Protein AF-A0AAD2JPN6-F1 (afdb_monomer)

Radius of gyration: 14.71 Å; Cα contacts (8 Å, |Δi|>4): 51; chains: 1; bounding box: 46×20×28 Å

Foldseek 3Di:
DDPDDDPPPPQDDDDPPDVQDPFWDWADDPPFPDTLDTTPPQDPPNVVVVPDDPVSSVVSNVVRVD

Mean predicted aligned error: 9.53 Å

Solvent-accessible surface area (backbone atoms only — not comparable to full-atom values): 4591 Å² total; per-residue (Å²): 135,86,83,76,82,71,77,91,69,80,80,81,85,78,82,69,85,63,81,84,53,86,48,46,48,77,43,72,49,91,96,45,93,62,66,79,41,81,44,71,75,46,58,87,74,58,57,72,64,74,70,52,56,68,64,60,52,51,52,54,52,49,67,70,75,104

Sequence (66 aa):
MMEQATPDVKAVVEINKEQPGKGNFVVRVSGVEATIVELLGMNRPFYALNALDMEDVCDMVIEAIS

Organism: NCBI:txid2856

Secondary structure (DSSP, 8-state):
--------------SSSS---TT-EEEE-TT-SSEEEEE-SPPSS-HHHHT--HHHHHHHHHHHH-

pLDDT: mean 73.84, std 11.16, range [43.88, 87.5]

Structure (mmCIF, N/CA/C/O backbone):
data_AF-A0AAD2JPN6-F1
#
_entry.id   AF-A0AAD2JPN6-F1
#
loop_
_atom_site.group_PDB
_atom_site.id
_atom_site.type_symbol
_atom_site.label_atom_id
_atom_site.label_alt_id
_atom_site.label_comp_id
_atom_site.label_asym_id
_atom_site.label_entity_id
_atom_site.label_seq_id
_atom_site.pdbx_PDB_ins_code
_atom_site.Cartn_x
_atom_site.Cartn_y
_atom_site.Cartn_z
_atom_site.occupancy
_atom_site.B_iso_or_equiv
_atom_site.auth_seq_id
_atom_site.auth_comp_id
_atom_site.auth_asym_id
_atom_site.auth_atom_id
_atom_site.pdbx_PDB_model_num
ATOM 1 N N . MET A 1 1 ? -33.002 -6.977 5.247 1.00 54.84 1 MET A N 1
ATOM 2 C CA . MET A 1 1 ? -31.697 -6.461 4.788 1.00 54.84 1 MET A CA 1
ATOM 3 C C . MET A 1 1 ? -31.180 -5.595 5.924 1.00 54.84 1 MET A C 1
ATOM 5 O O . MET A 1 1 ? -31.902 -4.692 6.319 1.00 54.84 1 MET A O 1
ATOM 9 N N . MET A 1 2 ? -30.076 -5.978 6.572 1.00 43.88 2 MET A N 1
ATOM 10 C CA . MET A 1 2 ? -29.521 -5.218 7.698 1.00 43.88 2 MET A CA 1
ATOM 11 C C . MET A 1 2 ? -28.611 -4.131 7.137 1.00 43.88 2 MET A C 1
ATOM 13 O O . MET A 1 2 ? -27.564 -4.435 6.576 1.00 43.88 2 MET A O 1
ATOM 17 N N . GLU A 1 3 ? -29.043 -2.884 7.263 1.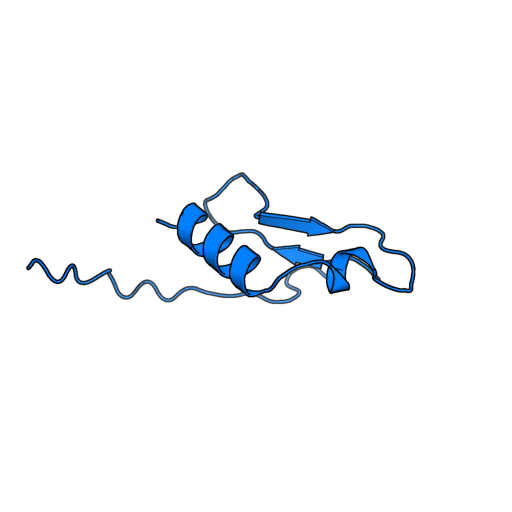00 53.81 3 GLU A N 1
ATOM 18 C CA . GLU A 1 3 ? -28.208 -1.708 7.050 1.00 53.81 3 GLU A CA 1
ATOM 19 C C . GLU A 1 3 ? -27.335 -1.576 8.306 1.00 53.81 3 GLU A C 1
ATOM 21 O O . GLU A 1 3 ? -27.811 -1.186 9.373 1.00 53.81 3 GLU A O 1
ATOM 26 N N . GLN A 1 4 ? -26.090 -2.052 8.237 1.00 46.09 4 GLN A N 1
ATOM 27 C CA . GLN A 1 4 ? -25.134 -1.851 9.322 1.00 46.09 4 GLN A CA 1
A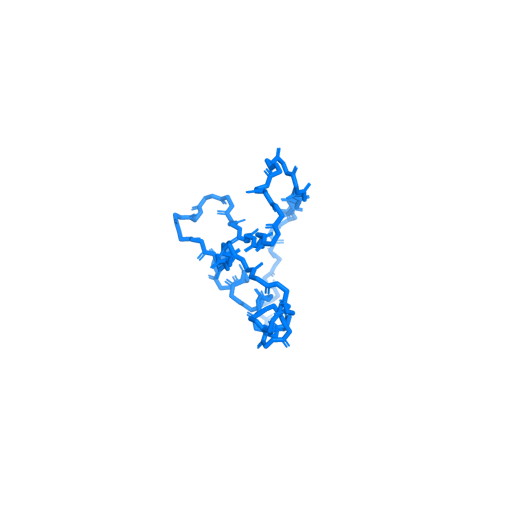TOM 28 C C . GLN A 1 4 ? -24.608 -0.421 9.221 1.00 46.09 4 GLN A C 1
ATOM 30 O O . GLN A 1 4 ? -23.855 -0.092 8.310 1.00 46.09 4 GLN A O 1
ATOM 35 N N . ALA A 1 5 ? -25.027 0.426 10.159 1.00 48.16 5 ALA A N 1
ATOM 36 C CA . ALA A 1 5 ? -24.414 1.722 10.385 1.00 48.16 5 ALA A CA 1
ATOM 37 C C . ALA A 1 5 ? -22.992 1.492 10.915 1.00 48.16 5 ALA A C 1
ATOM 39 O O . ALA A 1 5 ? -22.801 1.157 12.085 1.00 48.16 5 ALA A O 1
ATOM 40 N N . THR A 1 6 ? -21.992 1.634 10.047 1.00 51.75 6 THR A N 1
ATOM 41 C CA . THR A 1 6 ? -20.599 1.730 10.481 1.00 51.75 6 THR A CA 1
ATOM 42 C C . THR A 1 6 ? -20.461 2.987 11.341 1.00 51.75 6 THR A C 1
ATOM 44 O O . THR A 1 6 ? -20.972 4.037 10.940 1.00 51.75 6 THR A O 1
ATOM 47 N N . PRO A 1 7 ? -19.824 2.911 12.523 1.00 50.81 7 PRO A N 1
ATOM 48 C CA . PRO A 1 7 ? -19.582 4.089 13.344 1.00 50.81 7 PRO A CA 1
ATOM 49 C C . PRO A 1 7 ? -18.893 5.159 12.497 1.00 50.81 7 PRO A C 1
ATOM 51 O O . PRO A 1 7 ? -18.073 4.832 11.642 1.00 50.81 7 PRO A O 1
ATOM 54 N N . ASP A 1 8 ? -19.250 6.422 12.729 1.00 53.38 8 ASP A N 1
ATOM 55 C CA . ASP A 1 8 ? -18.670 7.623 12.117 1.00 53.38 8 ASP A CA 1
ATOM 56 C C . ASP A 1 8 ? -17.194 7.753 12.555 1.00 53.38 8 ASP A C 1
ATOM 58 O O . ASP A 1 8 ? -16.799 8.608 13.349 1.00 53.38 8 ASP A O 1
ATOM 62 N N . VAL A 1 9 ? -16.363 6.798 12.138 1.00 58.88 9 VAL A N 1
ATOM 63 C CA . VAL A 1 9 ? -14.927 6.804 12.358 1.00 58.88 9 VAL A CA 1
ATOM 64 C C . VAL A 1 9 ? -14.411 7.835 11.378 1.00 58.88 9 VAL A C 1
ATOM 66 O O . VAL A 1 9 ? -14.299 7.577 10.182 1.00 58.88 9 VAL A O 1
ATOM 69 N N . LYS A 1 10 ? -14.135 9.040 11.879 1.00 60.03 10 LYS A N 1
ATOM 70 C CA . LYS A 1 10 ? -13.395 10.051 11.126 1.00 60.03 10 LYS A CA 1
ATOM 71 C C . LYS A 1 10 ? -12.038 9.457 10.759 1.00 60.03 10 LYS A C 1
ATOM 73 O O . LYS A 1 10 ? -11.107 9.516 11.558 1.00 60.03 10 LYS A O 1
ATOM 78 N N . ALA A 1 11 ? -11.940 8.855 9.578 1.00 67.12 11 ALA A N 1
ATOM 79 C CA . ALA A 1 11 ? -10.678 8.403 9.025 1.00 67.12 11 ALA A CA 1
ATOM 80 C C . ALA A 1 11 ? -9.774 9.634 8.885 1.00 67.12 11 ALA A C 1
ATOM 82 O O . ALA A 1 11 ? -10.083 10.574 8.150 1.00 67.12 11 ALA A O 1
ATOM 83 N N . VAL A 1 12 ? -8.693 9.668 9.662 1.00 73.19 12 VAL A N 1
ATOM 84 C CA . VAL A 1 12 ? -7.716 10.755 9.612 1.00 73.19 12 VAL A CA 1
ATOM 85 C C . VAL A 1 12 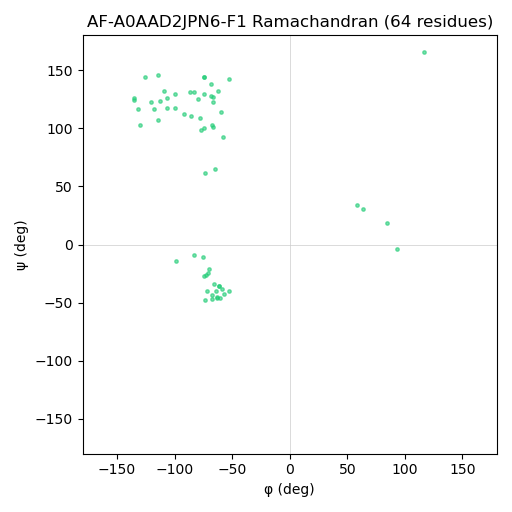? -6.638 10.350 8.620 1.00 73.19 12 VAL A C 1
ATOM 87 O O . VAL A 1 12 ? -5.886 9.411 8.865 1.00 73.19 12 VAL A O 1
ATOM 90 N N . VAL A 1 13 ? -6.570 11.059 7.496 1.00 75.75 13 VAL A N 1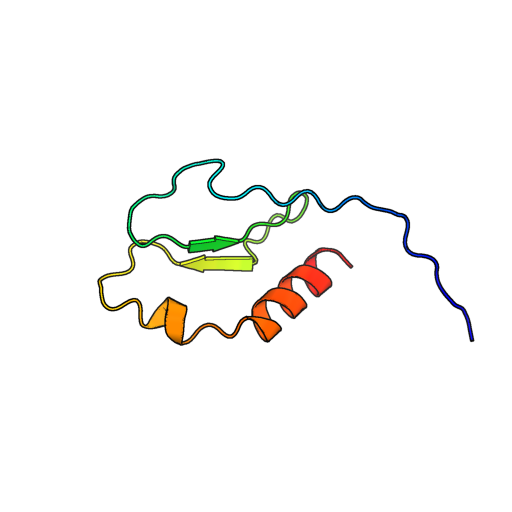
ATOM 91 C CA . VAL A 1 13 ? -5.528 10.864 6.484 1.00 75.75 13 VAL A CA 1
ATOM 92 C C . VAL A 1 13 ? -4.459 11.935 6.681 1.00 75.75 13 VAL A C 1
ATOM 94 O O . VAL A 1 13 ? -4.732 13.127 6.547 1.00 75.75 13 VAL A O 1
ATOM 97 N N . GLU A 1 14 ? -3.235 11.516 6.996 1.00 80.06 14 GLU A N 1
ATOM 98 C CA . GLU A 1 14 ? -2.076 12.403 7.124 1.00 80.06 14 GLU A CA 1
ATOM 99 C C . GLU A 1 14 ? -1.149 12.215 5.916 1.00 80.06 14 GLU A C 1
ATOM 101 O O . GLU A 1 14 ? -0.593 11.140 5.706 1.00 80.06 14 GLU A O 1
ATOM 106 N N . ILE A 1 15 ? -0.953 13.268 5.119 1.00 77.12 15 ILE A N 1
ATOM 107 C CA . ILE A 1 15 ? -0.063 13.238 3.950 1.00 77.12 15 ILE A CA 1
ATOM 108 C C . ILE A 1 15 ? 1.278 13.875 4.335 1.00 77.12 15 ILE A C 1
ATOM 110 O O . ILE A 1 15 ? 1.305 14.993 4.845 1.00 77.12 15 ILE A O 1
ATOM 114 N N . ASN A 1 16 ? 2.396 13.197 4.048 1.00 68.62 16 ASN A N 1
ATOM 115 C CA . ASN A 1 16 ? 3.763 13.685 4.303 1.00 68.62 16 ASN A CA 1
ATOM 116 C C . ASN A 1 16 ? 4.078 14.015 5.780 1.00 68.62 16 ASN A C 1
ATOM 118 O O . ASN A 1 16 ? 4.859 14.931 6.041 1.00 68.62 16 ASN A O 1
ATOM 122 N N . LYS A 1 17 ? 3.503 13.281 6.746 1.00 65.81 17 LYS A N 1
ATOM 123 C CA . LYS A 1 17 ? 3.821 13.438 8.182 1.00 65.81 17 LYS A CA 1
ATOM 124 C C . LYS A 1 17 ? 5.325 13.343 8.458 1.00 65.81 17 LYS A C 1
ATOM 126 O O . LYS A 1 17 ? 5.880 14.129 9.218 1.00 65.81 17 LYS A O 1
ATOM 131 N N . GLU A 1 18 ? 5.978 12.419 7.767 1.00 63.75 18 GLU A N 1
ATOM 132 C CA . GLU A 1 18 ? 7.426 12.315 7.662 1.00 63.75 18 GLU A CA 1
ATOM 133 C C . GLU A 1 18 ? 7.751 12.424 6.174 1.00 63.75 18 GLU A C 1
ATOM 135 O O . GLU A 1 18 ? 7.195 11.668 5.382 1.00 63.75 18 GLU A O 1
ATOM 140 N N . GLN A 1 19 ? 8.577 13.391 5.758 1.00 63.50 19 GLN A N 1
ATOM 141 C CA . GLN A 1 19 ? 8.999 13.503 4.358 1.00 63.50 19 GLN A CA 1
ATOM 142 C C . GLN A 1 19 ? 9.887 12.299 4.034 1.00 63.50 19 GLN A C 1
ATOM 144 O O . GLN A 1 19 ? 11.057 12.303 4.422 1.00 63.50 19 GLN A O 1
ATOM 149 N N . PRO A 1 20 ? 9.391 11.271 3.322 1.00 64.31 20 PRO A N 1
ATOM 150 C CA . PRO A 1 20 ? 10.106 10.008 3.274 1.00 64.31 20 PRO A CA 1
ATOM 151 C C . PRO A 1 20 ? 11.339 10.081 2.366 1.00 64.31 20 PRO A C 1
ATOM 153 O O . PRO A 1 20 ? 12.169 9.183 2.402 1.00 64.31 20 PRO A O 1
ATOM 156 N N . GLY A 1 21 ? 11.501 11.146 1.577 1.00 67.56 21 GLY A N 1
ATOM 157 C CA . GLY A 1 21 ? 12.577 11.324 0.603 1.00 67.56 21 GLY A CA 1
ATOM 158 C C . GLY A 1 21 ? 12.040 11.403 -0.827 1.00 67.56 21 GLY A C 1
ATOM 159 O O . GLY A 1 21 ? 10.877 11.102 -1.098 1.00 67.56 21 GLY A O 1
ATOM 160 N N . LYS A 1 22 ? 12.871 11.861 -1.772 1.00 68.56 22 LYS A N 1
ATOM 161 C CA . LYS A 1 22 ? 12.473 11.958 -3.187 1.00 68.56 22 LYS A CA 1
ATOM 162 C C . LYS A 1 22 ? 12.303 10.556 -3.778 1.00 68.56 22 LYS A C 1
ATOM 164 O O . LYS A 1 22 ? 13.241 9.772 -3.729 1.00 68.56 22 LYS A O 1
ATOM 169 N N . GLY A 1 23 ? 11.152 10.295 -4.400 1.00 70.81 23 GLY A N 1
ATOM 170 C CA . GLY A 1 23 ? 10.862 9.004 -5.039 1.00 70.81 23 GLY A CA 1
ATOM 171 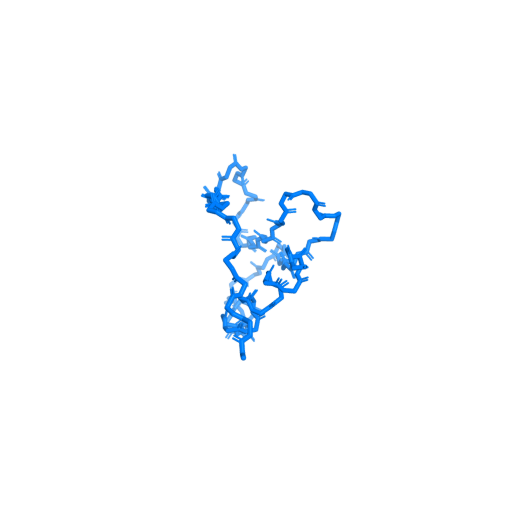C C . GLY A 1 23 ? 10.314 7.941 -4.088 1.00 70.81 23 GLY A C 1
ATOM 172 O O . GLY A 1 23 ? 10.355 6.763 -4.430 1.00 70.81 23 GLY A O 1
ATOM 173 N N . ASN A 1 24 ? 9.799 8.350 -2.926 1.00 80.56 24 ASN A N 1
ATOM 174 C CA . ASN A 1 24 ? 9.191 7.447 -1.958 1.00 80.56 24 ASN A CA 1
ATOM 175 C C . ASN A 1 24 ? 7.676 7.670 -1.916 1.00 80.56 24 ASN A C 1
ATOM 177 O O . ASN A 1 24 ? 7.220 8.810 -1.825 1.00 80.56 24 ASN A O 1
ATOM 181 N N . PHE A 1 25 ? 6.910 6.587 -1.980 1.00 82.25 25 PHE A N 1
ATOM 182 C CA . PHE A 1 25 ? 5.463 6.569 -1.824 1.00 82.25 25 PHE A CA 1
ATOM 183 C C . PHE A 1 25 ? 5.110 5.461 -0.841 1.00 82.25 25 PHE A C 1
ATOM 185 O O . PHE A 1 25 ? 5.417 4.296 -1.079 1.00 82.25 25 PHE A O 1
ATOM 192 N N . VAL A 1 26 ? 4.526 5.836 0.293 1.00 82.19 26 VAL A N 1
ATOM 193 C CA . VAL A 1 26 ? 4.248 4.906 1.384 1.00 82.19 26 VAL A CA 1
ATOM 194 C C . VAL A 1 26 ? 2.836 5.158 1.896 1.00 82.19 26 VAL A C 1
ATOM 196 O O . VAL A 1 26 ? 2.505 6.288 2.251 1.00 82.19 26 VAL A O 1
ATOM 199 N N . VAL A 1 27 ? 2.020 4.109 1.943 1.00 83.25 27 VAL A N 1
ATOM 200 C CA . VAL A 1 27 ? 0.662 4.110 2.495 1.00 83.25 27 VAL A CA 1
ATOM 201 C C . VAL A 1 27 ? 0.636 3.134 3.662 1.00 83.25 27 VAL A C 1
ATOM 203 O O . VAL A 1 27 ? 0.861 1.937 3.493 1.00 83.25 27 VAL A O 1
ATOM 206 N N . ARG A 1 28 ? 0.376 3.658 4.859 1.00 82.88 28 ARG A N 1
ATOM 207 C CA . ARG A 1 28 ? 0.274 2.893 6.106 1.00 82.88 28 ARG A CA 1
ATOM 208 C C . ARG A 1 28 ? -1.060 3.200 6.763 1.00 82.88 28 ARG A C 1
ATOM 210 O O . ARG A 1 28 ? -1.514 4.342 6.724 1.00 82.88 28 ARG A O 1
ATOM 217 N N . VAL A 1 29 ? -1.648 2.193 7.391 1.00 82.38 29 VAL A N 1
ATOM 218 C CA . VAL A 1 29 ? -2.891 2.325 8.150 1.00 82.38 29 VAL A CA 1
ATOM 219 C C . VAL A 1 29 ? -2.550 2.242 9.633 1.00 82.38 29 VAL A C 1
ATOM 221 O O . VAL A 1 29 ? -1.885 1.313 10.082 1.00 82.38 29 VAL A O 1
ATOM 224 N N . SER A 1 30 ? -2.970 3.243 10.407 1.00 72.62 30 SER A N 1
ATOM 225 C CA . SER A 1 30 ? -2.727 3.258 11.852 1.00 72.62 30 SER A CA 1
ATOM 226 C C . SER A 1 30 ? -3.509 2.134 12.530 1.00 72.62 30 SER A C 1
ATOM 228 O O . SER A 1 30 ? -4.719 2.034 12.349 1.00 72.62 30 SER A O 1
ATOM 230 N N . GLY A 1 31 ? -2.825 1.306 13.320 1.00 73.69 31 GLY A N 1
ATOM 231 C CA . GLY A 1 31 ? -3.415 0.119 13.948 1.00 73.69 31 GLY A CA 1
ATOM 232 C C . GLY A 1 31 ? -3.246 -1.173 13.143 1.00 73.69 31 GLY A C 1
ATOM 233 O O . GLY A 1 31 ? -3.574 -2.236 13.659 1.00 73.69 31 GLY A O 1
ATOM 234 N N . VAL A 1 32 ? -2.675 -1.101 11.937 1.00 75.88 32 VAL A N 1
ATOM 235 C CA . VAL A 1 32 ? -2.305 -2.260 11.118 1.00 75.88 3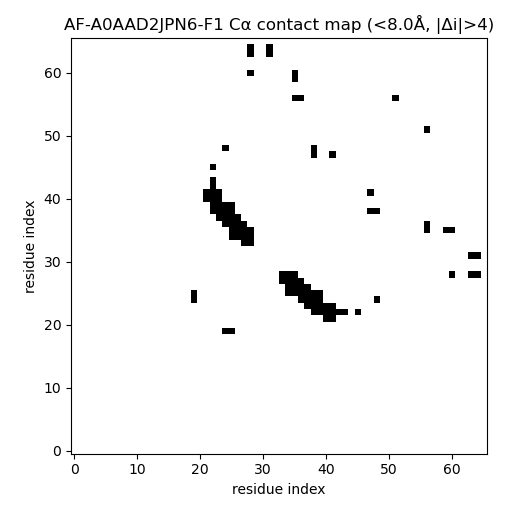2 VAL A CA 1
ATOM 236 C C . VAL A 1 32 ? -0.782 -2.306 11.022 1.00 75.88 32 VAL A C 1
ATOM 238 O O . VAL A 1 32 ? -0.149 -1.334 10.614 1.00 75.88 32 VAL A O 1
ATOM 241 N N . GLU A 1 33 ? -0.169 -3.423 11.421 1.00 71.69 33 GLU A N 1
ATOM 242 C CA . GLU A 1 33 ? 1.296 -3.570 11.372 1.00 71.69 33 GLU A CA 1
ATOM 243 C C . GLU A 1 33 ? 1.832 -3.686 9.933 1.00 71.69 33 GLU A C 1
ATOM 245 O O . GLU A 1 33 ? 3.003 -3.403 9.680 1.00 71.69 33 GLU A O 1
ATOM 250 N N . ALA A 1 34 ? 0.981 -4.070 8.978 1.00 75.50 34 ALA A N 1
ATOM 251 C CA . ALA A 1 34 ? 1.336 -4.179 7.570 1.00 75.50 34 ALA A CA 1
ATOM 252 C C . ALA A 1 34 ? 1.259 -2.825 6.842 1.00 75.50 34 ALA A C 1
ATOM 254 O O . ALA A 1 34 ? 0.257 -2.111 6.895 1.00 75.50 34 ALA A O 1
ATOM 255 N N . THR A 1 35 ? 2.316 -2.497 6.098 1.00 81.06 35 THR A N 1
ATOM 256 C CA . THR A 1 35 ? 2.301 -1.388 5.137 1.00 81.06 35 THR A CA 1
ATOM 257 C C . THR A 1 35 ? 1.493 -1.802 3.905 1.00 81.06 35 THR A C 1
ATOM 259 O O . THR A 1 35 ? 1.765 -2.851 3.327 1.00 81.06 35 THR A O 1
ATOM 262 N N . ILE A 1 36 ? 0.532 -0.975 3.485 1.00 84.25 36 ILE A N 1
ATOM 263 C CA . ILE A 1 36 ? -0.351 -1.269 2.343 1.00 84.25 36 ILE A CA 1
ATOM 264 C C . ILE A 1 36 ? 0.408 -1.114 1.028 1.00 84.25 36 ILE A C 1
ATOM 266 O O . ILE A 1 36 ? 0.383 -1.985 0.166 1.00 84.25 36 ILE A O 1
ATOM 270 N N . VAL A 1 37 ? 1.132 -0.002 0.900 1.00 83.75 37 VAL A N 1
ATOM 271 C CA . VAL A 1 37 ? 1.987 0.278 -0.253 1.00 83.75 37 VAL A CA 1
ATOM 272 C C . VAL A 1 37 ? 3.304 0.820 0.261 1.00 83.75 37 VAL A C 1
ATOM 274 O O . VAL A 1 37 ? 3.321 1.812 0.985 1.00 83.75 37 VAL A O 1
ATOM 277 N N . GLU A 1 38 ? 4.413 0.196 -0.119 1.00 85.19 38 GLU A N 1
ATOM 278 C CA . GLU A 1 38 ? 5.750 0.706 0.167 1.00 85.19 38 GLU A CA 1
ATOM 279 C C . GLU A 1 38 ? 6.580 0.724 -1.115 1.00 85.19 38 GLU A C 1
ATOM 281 O O . GLU A 1 38 ? 7.072 -0.297 -1.586 1.00 85.19 38 GLU A O 1
ATOM 286 N N . LEU A 1 39 ? 6.732 1.911 -1.694 1.00 82.81 39 LEU A N 1
ATOM 287 C CA . LEU A 1 39 ? 7.606 2.162 -2.830 1.00 82.81 39 LEU A CA 1
ATOM 288 C C . LEU A 1 39 ? 8.721 3.098 -2.366 1.00 82.81 39 LEU A C 1
ATOM 290 O O . LEU A 1 39 ? 8.488 4.284 -2.140 1.00 82.81 39 LEU A O 1
ATOM 294 N N . LEU A 1 40 ? 9.936 2.575 -2.215 1.00 81.38 40 LEU A N 1
ATOM 295 C CA . LEU A 1 40 ? 11.107 3.329 -1.761 1.00 81.38 40 LEU A CA 1
ATOM 296 C C . LEU A 1 40 ? 12.161 3.420 -2.868 1.00 81.38 40 LEU A C 1
ATOM 298 O O . LEU A 1 40 ? 12.351 2.491 -3.648 1.00 81.38 40 LEU A O 1
ATOM 302 N N . GLY A 1 41 ? 12.881 4.539 -2.913 1.00 73.56 41 GLY A N 1
ATOM 303 C CA . GLY A 1 41 ? 14.033 4.750 -3.783 1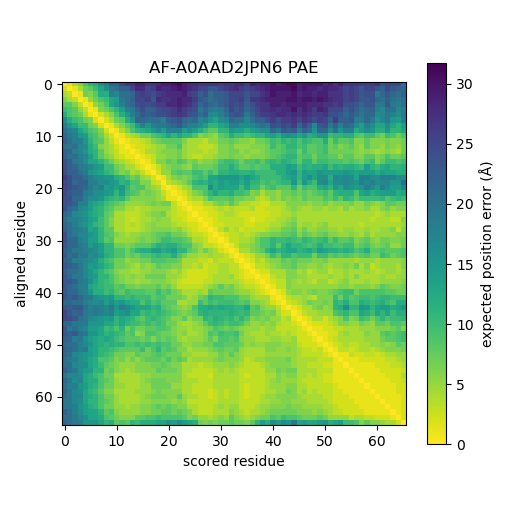.00 73.56 41 GLY A CA 1
ATOM 304 C C . GLY A 1 41 ? 13.703 4.713 -5.273 1.00 73.56 41 GLY A C 1
ATOM 305 O O . GLY A 1 41 ? 14.550 4.295 -6.064 1.00 73.56 41 GLY A O 1
ATOM 306 N N . MET A 1 42 ? 12.494 5.119 -5.684 1.00 77.12 42 MET A N 1
ATOM 307 C CA . MET A 1 42 ? 12.126 5.058 -7.096 1.00 77.12 42 MET A CA 1
ATOM 308 C C . MET A 1 42 ? 12.968 6.032 -7.924 1.00 77.12 42 MET A C 1
ATOM 310 O O . MET A 1 42 ? 12.943 7.251 -7.726 1.00 77.12 42 MET A O 1
ATOM 314 N N . ASN A 1 43 ? 13.668 5.484 -8.915 1.00 74.62 43 ASN A N 1
ATOM 315 C CA . ASN A 1 43 ? 14.325 6.276 -9.942 1.00 74.62 43 ASN A CA 1
ATOM 316 C C . ASN A 1 43 ? 13.287 6.822 -10.923 1.00 74.62 43 ASN A C 1
ATOM 318 O O . ASN A 1 43 ? 12.311 6.154 -11.251 1.00 74.62 43 ASN A O 1
ATOM 322 N N . ARG A 1 44 ? 13.502 8.046 -11.414 1.00 72.75 44 ARG A N 1
ATOM 323 C CA . ARG A 1 44 ? 12.692 8.579 -12.516 1.00 72.75 44 ARG A CA 1
ATOM 324 C C . ARG A 1 44 ? 13.019 7.797 -13.796 1.00 72.75 44 ARG A C 1
ATOM 326 O O . ARG A 1 44 ? 14.206 7.603 -14.060 1.00 72.75 44 ARG A O 1
ATOM 333 N N . PRO A 1 45 ? 12.028 7.429 -14.625 1.00 74.44 45 PRO A N 1
ATOM 334 C CA . PRO A 1 45 ? 10.582 7.632 -14.470 1.00 74.44 45 PRO A CA 1
ATOM 335 C C . PRO A 1 45 ? 9.972 6.685 -13.427 1.00 74.44 45 PRO A C 1
ATOM 337 O O . PRO A 1 45 ? 10.375 5.532 -13.337 1.00 74.44 45 PRO A O 1
ATOM 340 N N . PHE A 1 46 ? 8.981 7.160 -12.666 1.00 76.81 46 PHE A N 1
ATOM 341 C CA . PHE A 1 46 ? 8.329 6.414 -11.579 1.00 76.81 46 PHE A CA 1
ATOM 342 C C . PHE A 1 46 ? 7.393 5.304 -12.101 1.00 76.81 46 PHE A C 1
ATOM 344 O O . PHE A 1 46 ? 6.186 5.337 -11.882 1.00 76.81 46 PHE A O 1
ATOM 351 N N . TYR A 1 47 ? 7.940 4.324 -12.824 1.00 78.06 47 TYR A N 1
ATOM 352 C CA . TYR A 1 47 ? 7.170 3.253 -13.463 1.00 78.06 47 TYR A CA 1
ATOM 353 C C . TYR A 1 47 ? 6.349 2.436 -12.465 1.00 78.06 47 TYR A C 1
ATOM 355 O O . TYR A 1 47 ? 5.210 2.109 -12.763 1.00 78.06 47 TYR A O 1
ATOM 363 N N . ALA A 1 48 ? 6.895 2.164 -11.276 1.00 76.50 48 ALA A N 1
ATOM 364 C CA . ALA A 1 48 ? 6.190 1.419 -10.235 1.00 76.50 48 ALA A CA 1
ATOM 365 C C . ALA A 1 48 ? 4.972 2.177 -9.682 1.00 76.50 48 ALA A C 1
AT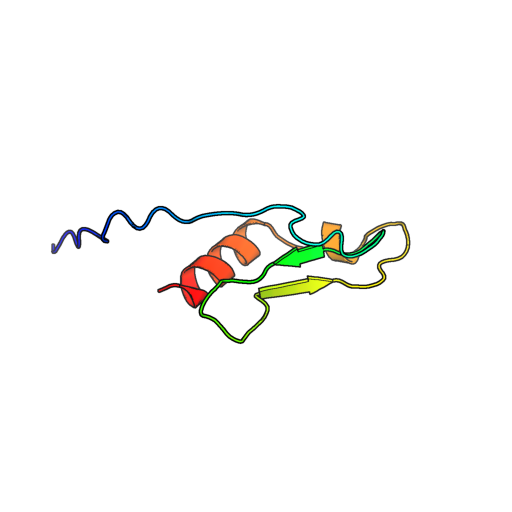OM 367 O O . ALA A 1 48 ? 3.963 1.556 -9.382 1.00 76.50 48 ALA A O 1
ATOM 368 N N . LEU A 1 49 ? 5.041 3.511 -9.602 1.00 79.12 49 LEU A N 1
ATOM 369 C CA . LEU A 1 49 ? 3.896 4.334 -9.207 1.00 79.12 49 LEU A CA 1
ATOM 370 C C . LEU A 1 49 ? 2.837 4.385 -10.317 1.00 79.12 49 LEU A C 1
ATOM 372 O O . LEU A 1 49 ? 1.654 4.313 -10.031 1.00 79.12 49 LEU A O 1
ATOM 376 N N . ASN A 1 50 ? 3.259 4.486 -11.581 1.00 79.44 50 ASN A N 1
ATOM 377 C CA . ASN A 1 50 ? 2.340 4.492 -12.726 1.00 79.44 50 ASN A CA 1
ATOM 378 C C . ASN A 1 50 ? 1.682 3.130 -12.986 1.00 79.44 50 ASN A C 1
ATOM 380 O O . ASN A 1 50 ? 0.638 3.080 -13.624 1.00 79.44 50 ASN A O 1
ATOM 384 N N . ALA A 1 51 ? 2.321 2.040 -12.562 1.00 84.38 51 ALA A N 1
ATOM 385 C CA . ALA A 1 51 ? 1.761 0.695 -12.624 1.00 84.38 51 ALA A CA 1
ATOM 386 C C . ALA A 1 51 ? 0.831 0.391 -11.439 1.00 84.38 51 ALA A C 1
ATOM 388 O O . ALA A 1 51 ? 0.203 -0.663 -11.430 1.00 84.38 51 ALA A O 1
ATOM 389 N N . LEU A 1 52 ? 0.785 1.276 -10.438 1.00 82.75 52 LEU A N 1
ATOM 390 C CA . LEU A 1 52 ? -0.076 1.135 -9.278 1.00 82.75 52 LEU A CA 1
ATOM 391 C C . LEU A 1 52 ? -1.491 1.577 -9.655 1.00 82.75 52 LEU A C 1
ATOM 393 O O . LEU A 1 52 ? -1.683 2.709 -10.108 1.00 82.75 52 LEU A O 1
ATOM 397 N N . ASP A 1 53 ? -2.467 0.703 -9.443 1.00 86.62 53 ASP A N 1
ATOM 398 C CA . ASP A 1 53 ? -3.870 1.050 -9.622 1.00 86.62 53 ASP A CA 1
ATOM 399 C C . ASP A 1 53 ? -4.428 1.668 -8.334 1.00 86.62 53 ASP A C 1
ATOM 401 O O . ASP A 1 53 ? -4.202 1.163 -7.234 1.00 86.62 53 ASP A O 1
ATOM 405 N N . MET A 1 54 ? -5.106 2.812 -8.447 1.00 81.50 54 MET A N 1
ATOM 406 C CA . MET A 1 54 ? -5.632 3.511 -7.272 1.00 81.50 54 MET A CA 1
ATOM 407 C C . MET A 1 54 ? -6.869 2.826 -6.688 1.00 81.50 54 MET A C 1
ATOM 409 O O . MET A 1 54 ? -7.103 2.971 -5.489 1.00 81.50 54 MET A O 1
ATOM 413 N N . GLU A 1 55 ? -7.650 2.107 -7.501 1.00 87.50 55 GLU A N 1
ATOM 414 C CA . GLU A 1 55 ? -8.804 1.346 -7.016 1.00 87.50 55 GLU A CA 1
ATOM 415 C C . GLU A 1 55 ? -8.321 0.179 -6.151 1.00 87.50 55 GLU A C 1
ATOM 417 O O . GLU A 1 55 ? -8.744 0.077 -5.001 1.00 87.50 55 GLU A O 1
ATOM 422 N N . ASP A 1 56 ? -7.314 -0.570 -6.620 1.00 86.38 56 ASP A N 1
ATOM 423 C CA . ASP A 1 56 ? -6.692 -1.650 -5.840 1.00 86.38 56 ASP A CA 1
ATOM 424 C C . ASP A 1 56 ? -6.148 -1.142 -4.494 1.00 86.38 56 ASP A C 1
ATOM 426 O O . ASP A 1 56 ? -6.338 -1.769 -3.454 1.00 86.38 56 ASP A O 1
ATOM 430 N N . VAL A 1 57 ? -5.491 0.026 -4.471 1.00 84.62 57 VAL A N 1
ATOM 431 C CA . VAL A 1 57 ? -4.980 0.602 -3.214 1.00 84.62 57 VAL A CA 1
ATOM 432 C C . VAL A 1 57 ? -6.115 0.946 -2.253 1.00 84.62 57 VAL A C 1
ATOM 434 O O . VAL A 1 57 ? -5.974 0.735 -1.048 1.00 84.62 57 VAL A O 1
ATOM 437 N N . CYS A 1 58 ? -7.226 1.483 -2.759 1.00 83.50 58 CYS A N 1
ATOM 438 C CA . CYS A 1 58 ? -8.402 1.763 -1.942 1.00 83.50 58 CYS A CA 1
ATOM 439 C C . CYS A 1 58 ? -8.994 0.476 -1.361 1.00 83.50 58 CYS A C 1
ATOM 441 O O . CYS A 1 58 ? -9.261 0.446 -0.160 1.00 83.50 58 CYS A O 1
ATOM 443 N N . ASP A 1 59 ? -9.140 -0.578 -2.166 1.00 87.00 59 ASP A N 1
ATOM 444 C CA . ASP A 1 59 ? -9.626 -1.877 -1.697 1.00 87.00 59 ASP A CA 1
ATOM 445 C C . ASP A 1 59 ? -8.705 -2.461 -0.620 1.00 87.00 59 ASP A C 1
ATOM 447 O O . ASP A 1 59 ? -9.180 -2.817 0.456 1.00 87.00 59 ASP A O 1
ATOM 451 N N . MET A 1 60 ? -7.383 -2.431 -0.818 1.00 84.12 60 MET A N 1
ATOM 452 C CA . MET A 1 60 ? -6.429 -2.901 0.193 1.00 84.12 60 MET A CA 1
ATOM 453 C C . MET A 1 60 ? -6.513 -2.105 1.506 1.00 84.12 60 MET A C 1
ATOM 455 O O . MET A 1 60 ? -6.337 -2.669 2.587 1.00 84.12 60 MET A O 1
ATOM 459 N N . VAL A 1 61 ? -6.767 -0.792 1.441 1.00 83.25 61 VAL A N 1
ATOM 460 C CA . VAL A 1 61 ? -6.981 0.031 2.642 1.00 83.25 61 VAL A CA 1
ATOM 461 C C . VAL A 1 61 ? -8.281 -0.362 3.338 1.00 83.25 61 VAL A C 1
ATOM 463 O O . VAL A 1 61 ? -8.280 -0.472 4.561 1.00 83.25 61 VAL A O 1
ATOM 466 N N . ILE A 1 62 ? -9.364 -0.580 2.585 1.00 83.81 62 ILE A N 1
ATOM 467 C CA . ILE A 1 62 ? -10.667 -1.000 3.117 1.00 83.81 62 ILE A CA 1
ATOM 468 C C . ILE A 1 62 ? -10.557 -2.380 3.773 1.00 83.81 62 ILE A C 1
ATOM 470 O O . ILE A 1 62 ? -11.015 -2.548 4.899 1.00 83.81 62 ILE A O 1
ATOM 474 N N . GLU A 1 63 ? -9.902 -3.341 3.123 1.00 83.75 63 GLU A N 1
ATOM 475 C CA . GLU A 1 63 ? -9.652 -4.672 3.684 1.00 83.75 63 GLU A CA 1
ATOM 476 C C . GLU A 1 63 ? -8.804 -4.614 4.957 1.00 83.75 63 GLU A C 1
ATOM 478 O O . GLU A 1 63 ? -9.030 -5.386 5.884 1.00 83.75 63 GLU A O 1
ATOM 483 N N . ALA A 1 64 ? -7.843 -3.691 5.035 1.00 80.31 64 ALA A N 1
ATOM 484 C CA . ALA A 1 64 ? -6.989 -3.550 6.209 1.00 80.31 64 ALA A CA 1
ATOM 485 C C . ALA A 1 64 ? -7.702 -2.929 7.424 1.00 80.31 64 ALA A 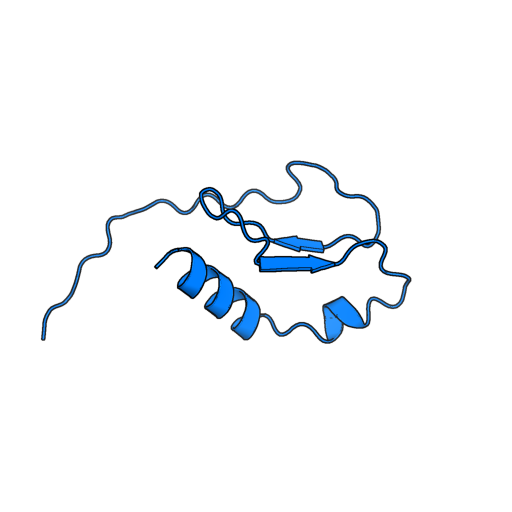C 1
ATOM 487 O O . ALA A 1 64 ? -7.269 -3.153 8.555 1.00 80.31 64 ALA A O 1
ATOM 488 N N . ILE A 1 65 ? -8.752 -2.125 7.212 1.00 76.06 65 ILE A N 1
ATOM 489 C CA . ILE A 1 65 ? -9.524 -1.478 8.292 1.00 76.06 65 ILE A CA 1
ATOM 490 C C . ILE A 1 65 ? -10.825 -2.206 8.654 1.00 76.06 65 ILE A C 1
ATOM 492 O O . ILE A 1 65 ? -11.429 -1.849 9.670 1.00 76.06 65 ILE A O 1
ATOM 496 N N . SER A 1 66 ? -11.287 -3.140 7.816 1.00 66.25 66 SER A N 1
ATOM 497 C CA . SER A 1 66 ? -12.560 -3.853 7.990 1.00 66.25 66 SER A CA 1
ATOM 498 C C . SER A 1 66 ? -12.448 -5.070 8.902 1.00 66.25 66 SER A C 1
ATOM 500 O O . SER A 1 66 ? -13.523 -5.433 9.436 1.00 66.25 66 SER A O 1
#